Protein AF-A0A3S0JNU8-F1 (afdb_monomer)

Mean predicted aligned error: 7.71 Å

Radius of gyration: 12.2 Å; Cα contacts (8 Å, |Δi|>4): 149; chains: 1; bounding box: 26×25×33 Å

Foldseek 3Di:
DPCPDQKDWPAWAFDADPVRQ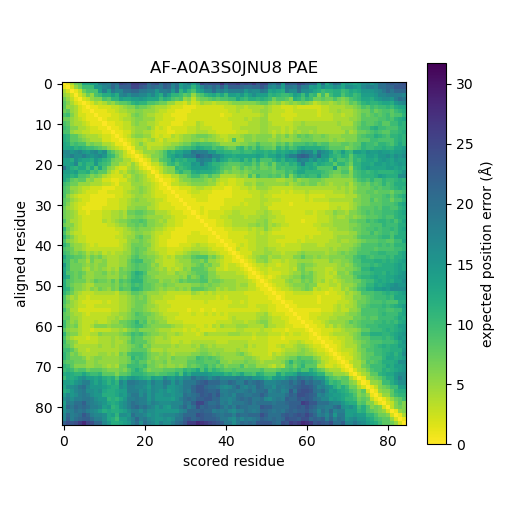GPGTAWTWIAGPVPRDIDIDGPVRWDDDVQWTKDADPVPGDIDIDGSVVCVPDPVNCVVHPPDD

Organism: Stenotrophomonas maltophilia (NCBI:txid40324)

Solvent-accessible surface area (backbone atoms only — not comparable to full-atom values): 5225 Å² total; per-residue (Å²): 124,78,84,63,76,62,39,45,79,79,44,62,33,56,42,63,39,102,83,73,48,70,68,42,65,49,35,37,31,33,30,32,70,87,79,64,52,74,44,79,38,37,51,91,72,42,49,74,50,96,72,27,40,37,47,71,35,93,89,78,70,51,67,47,81,39,53,46,69,67,69,65,72,37,74,71,55,58,73,81,28,71,69,77,130

Nearest PDB structures (foldseek):
  5odo-assembly1_A  TM=3.861E-01  e=2.245E+00  Rhodococcus erythropolis DN1
  6xu7-assembly1_AX  TM=5.537E-01  e=5.593E+00  Drosophila melanogaster
  8rxh-assembly1_SP  TM=4.897E-01  e=4.713E+00  Leishmania major strain Friedlin
  8voj-assembly1_B  TM=3.166E-01  e=6.637E+00  Homo sapiens
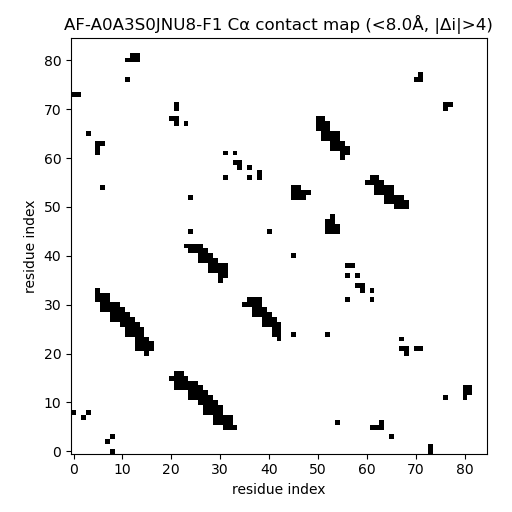
Structure (mmCIF, N/CA/C/O backbone):
data_AF-A0A3S0JNU8-F1
#
_entry.id   AF-A0A3S0JNU8-F1
#
loop_
_atom_site.group_PDB
_atom_site.id
_atom_site.type_symbol
_atom_site.label_atom_id
_atom_site.label_alt_id
_atom_site.label_comp_id
_atom_site.label_asym_id
_atom_site.label_entity_id
_atom_site.label_seq_id
_atom_site.pdbx_PDB_ins_code
_atom_site.Cartn_x
_atom_site.Cartn_y
_atom_site.Cartn_z
_atom_site.occupancy
_atom_site.B_iso_or_equiv
_atom_site.auth_seq_id
_atom_site.auth_comp_id
_atom_site.auth_asym_id
_atom_site.auth_atom_id
_atom_site.pdbx_PDB_model_num
ATOM 1 N N . MET A 1 1 ? 9.899 -8.880 6.310 1.00 54.22 1 MET A N 1
ATOM 2 C CA . MET A 1 1 ? 9.433 -7.483 6.175 1.00 54.22 1 MET A CA 1
ATOM 3 C C . MET A 1 1 ? 10.043 -6.578 7.229 1.00 54.22 1 MET A C 1
ATOM 5 O O . MET A 1 1 ? 9.725 -6.750 8.406 1.00 54.22 1 MET A O 1
ATOM 9 N N . PRO A 1 2 ? 10.896 -5.615 6.836 1.00 51.25 2 PRO A N 1
ATOM 10 C CA . PRO A 1 2 ? 11.352 -4.586 7.751 1.00 51.25 2 PRO A CA 1
ATOM 11 C C . PRO A 1 2 ? 10.137 -3.774 8.195 1.00 51.25 2 PRO A C 1
ATOM 13 O O . PRO A 1 2 ? 9.204 -3.542 7.426 1.00 51.25 2 PRO A O 1
ATOM 16 N N . ASP A 1 3 ? 10.138 -3.393 9.462 1.00 55.66 3 ASP A N 1
ATOM 17 C CA . ASP A 1 3 ? 9.128 -2.554 10.084 1.00 55.66 3 ASP A CA 1
ATOM 18 C C . ASP A 1 3 ? 8.943 -1.277 9.240 1.00 55.66 3 ASP A C 1
ATOM 20 O O . ASP A 1 3 ? 9.767 -0.365 9.271 1.00 55.66 3 ASP A O 1
ATOM 24 N N . THR A 1 4 ? 7.883 -1.210 8.426 1.00 64.56 4 THR A N 1
ATOM 25 C CA . THR A 1 4 ? 7.561 -0.027 7.614 1.00 64.56 4 THR A CA 1
ATOM 26 C C . THR A 1 4 ? 6.950 1.079 8.476 1.00 64.56 4 THR A C 1
ATOM 28 O O . THR A 1 4 ? 6.124 1.839 7.991 1.00 64.56 4 THR A O 1
ATOM 31 N N . GLY A 1 5 ? 7.301 1.187 9.760 1.00 80.69 5 GLY A N 1
ATOM 32 C CA . GLY A 1 5 ? 6.779 2.203 10.668 1.00 80.69 5 GLY A CA 1
ATOM 33 C C . GLY A 1 5 ? 5.308 1.981 11.020 1.00 80.69 5 GLY A C 1
ATOM 34 O O . GLY A 1 5 ? 4.972 1.049 11.746 1.00 80.69 5 GLY A O 1
ATOM 35 N N . LEU A 1 6 ? 4.422 2.861 10.545 1.00 84.50 6 LEU A N 1
ATOM 36 C CA . LEU A 1 6 ? 3.000 2.937 10.921 1.00 84.50 6 LEU A CA 1
ATOM 37 C C . LEU A 1 6 ? 2.111 1.873 10.270 1.00 84.50 6 LEU A C 1
ATOM 39 O O . LEU A 1 6 ? 0.983 1.646 10.721 1.00 84.50 6 LEU A O 1
ATOM 43 N N . PHE A 1 7 ? 2.605 1.223 9.224 1.00 86.31 7 PHE A N 1
ATOM 44 C CA . PHE A 1 7 ? 1.862 0.237 8.452 1.00 86.31 7 PHE A CA 1
ATOM 45 C C . PHE A 1 7 ? 2.612 -1.081 8.412 1.00 86.31 7 PHE A C 1
ATOM 47 O O . PHE A 1 7 ? 3.838 -1.097 8.394 1.00 86.31 7 PHE A O 1
ATOM 54 N N . TYR A 1 8 ? 1.866 -2.177 8.380 1.00 85.75 8 TYR A N 1
ATOM 55 C CA . TYR A 1 8 ? 2.370 -3.508 8.085 1.00 85.75 8 TYR A CA 1
ATOM 56 C C . TYR A 1 8 ? 1.822 -3.938 6.728 1.00 85.75 8 TYR A C 1
ATOM 58 O O . TYR A 1 8 ? 0.609 -3.911 6.525 1.00 85.75 8 TYR A O 1
ATOM 66 N N . VAL A 1 9 ? 2.685 -4.293 5.781 1.00 85.38 9 VAL A N 1
ATOM 67 C CA . VAL A 1 9 ? 2.235 -4.731 4.454 1.00 85.38 9 VAL A CA 1
ATOM 68 C C . VAL A 1 9 ? 1.888 -6.216 4.522 1.00 85.38 9 VAL A C 1
ATOM 70 O O . VAL A 1 9 ? 2.691 -7.036 4.946 1.00 85.38 9 VAL A O 1
ATOM 73 N N . LEU A 1 10 ? 0.666 -6.551 4.126 1.00 84.75 10 LEU A N 1
ATOM 74 C CA . LEU A 1 10 ? 0.139 -7.916 4.111 1.00 84.75 10 LEU A CA 1
ATOM 75 C C . LEU A 1 10 ? 0.253 -8.555 2.724 1.00 84.75 10 LEU A C 1
ATOM 77 O O . LEU A 1 10 ? 0.455 -9.759 2.611 1.00 84.75 10 LEU A O 1
ATOM 81 N N . ALA A 1 11 ? 0.101 -7.755 1.670 1.00 83.75 11 ALA A N 1
ATOM 82 C CA . ALA A 1 11 ? 0.267 -8.182 0.286 1.00 83.75 11 ALA A CA 1
ATOM 83 C C . ALA A 1 11 ? 0.699 -6.988 -0.564 1.00 83.75 11 ALA A C 1
ATOM 85 O O . ALA A 1 11 ? 0.301 -5.857 -0.287 1.00 83.75 11 ALA A O 1
ATOM 86 N N . LEU A 1 12 ? 1.489 -7.226 -1.606 1.00 82.50 12 LEU A N 1
ATOM 87 C CA . LEU A 1 12 ? 2.028 -6.162 -2.443 1.00 82.50 12 LEU A CA 1
ATOM 88 C C . LEU A 1 12 ? 2.205 -6.660 -3.868 1.00 82.50 12 LEU A C 1
ATOM 90 O O . LEU A 1 12 ? 2.836 -7.678 -4.075 1.00 82.50 12 LEU A O 1
ATOM 94 N N . ARG A 1 13 ? 1.711 -5.925 -4.857 1.00 82.38 13 ARG A N 1
ATOM 95 C CA . ARG A 1 13 ? 2.023 -6.129 -6.269 1.00 82.38 13 ARG A CA 1
ATOM 96 C C . ARG A 1 13 ? 2.684 -4.879 -6.812 1.00 82.38 13 ARG A C 1
ATOM 98 O O . ARG A 1 13 ? 2.207 -3.760 -6.606 1.00 82.38 13 ARG A O 1
ATOM 105 N N . LEU A 1 14 ? 3.782 -5.098 -7.515 1.00 79.56 14 LEU A N 1
ATOM 106 C CA . LEU A 1 14 ? 4.620 -4.062 -8.093 1.00 79.56 14 LEU A CA 1
ATOM 107 C C . LEU A 1 14 ? 4.758 -4.341 -9.581 1.00 79.56 14 LEU A C 1
ATOM 109 O O . LEU A 1 14 ? 4.831 -5.498 -9.992 1.00 79.56 14 LEU A O 1
ATOM 113 N N . ARG A 1 15 ? 4.841 -3.282 -10.376 1.00 78.56 15 ARG A N 1
ATOM 114 C CA . ARG A 1 15 ? 5.386 -3.353 -11.725 1.00 78.56 15 ARG A CA 1
ATOM 115 C C . ARG A 1 15 ? 6.861 -2.984 -11.648 1.00 78.56 15 ARG A C 1
ATOM 117 O O . ARG A 1 15 ? 7.209 -1.945 -11.084 1.00 78.56 15 ARG A O 1
ATOM 124 N N . GLN A 1 16 ? 7.714 -3.856 -12.171 1.00 73.94 16 GLN A N 1
ATOM 125 C CA . GLN A 1 16 ? 9.140 -3.582 -12.316 1.00 73.94 16 GLN A CA 1
ATOM 126 C C . GLN A 1 16 ? 9.410 -3.027 -13.712 1.00 73.94 16 GLN A C 1
ATOM 128 O O . GLN A 1 16 ? 8.870 -3.536 -14.693 1.00 73.94 16 GLN A O 1
ATOM 133 N N . GLY A 1 17 ? 10.252 -2.000 -13.786 1.00 69.81 17 GLY A N 1
ATOM 134 C CA . GLY A 1 17 ? 10.740 -1.464 -15.051 1.00 69.81 17 GLY A CA 1
ATOM 135 C C . GLY A 1 17 ? 11.831 -2.353 -15.656 1.00 69.81 17 GLY A C 1
ATOM 136 O O . GLY A 1 17 ? 12.306 -3.304 -15.033 1.00 69.81 17 GLY A O 1
ATOM 137 N N . GLN A 1 18 ? 12.290 -2.008 -16.863 1.00 64.56 18 GLN A N 1
ATOM 138 C CA . GLN A 1 18 ? 13.301 -2.784 -17.604 1.00 64.56 18 GLN A CA 1
ATOM 139 C C . GLN A 1 18 ? 14.660 -2.947 -16.882 1.00 64.56 18 GLN A C 1
ATOM 141 O O . GLN A 1 18 ? 15.453 -3.788 -17.294 1.00 64.56 18 GLN A O 1
ATOM 146 N N . GLY A 1 19 ? 14.923 -2.195 -15.806 1.00 64.19 19 GLY A N 1
ATOM 147 C CA . GLY A 1 19 ? 16.143 -2.281 -14.989 1.00 64.19 19 GLY A CA 1
ATOM 148 C C . GLY A 1 19 ? 16.008 -3.046 -13.665 1.00 64.19 19 GLY A C 1
ATOM 149 O O . GLY A 1 19 ? 16.973 -3.115 -12.913 1.00 64.19 19 GLY A O 1
ATOM 150 N N . GLY A 1 20 ? 14.832 -3.601 -13.347 1.00 63.44 20 GLY A N 1
ATOM 151 C CA . GLY A 1 20 ? 14.566 -4.228 -12.042 1.00 63.44 20 GLY A CA 1
ATOM 152 C C . GLY A 1 20 ? 14.165 -3.243 -10.934 1.00 63.44 20 GLY A C 1
ATOM 153 O O . GLY A 1 20 ? 13.756 -3.672 -9.853 1.00 63.44 20 GLY A O 1
ATOM 154 N N . ASP A 1 21 ? 14.201 -1.939 -11.216 1.00 66.88 21 ASP A N 1
ATOM 155 C CA . ASP A 1 21 ? 13.610 -0.904 -10.372 1.00 66.88 21 ASP A CA 1
ATOM 156 C C . ASP A 1 21 ? 12.086 -1.042 -10.297 1.00 66.88 21 ASP A C 1
ATOM 158 O O . ASP A 1 21 ? 11.424 -1.470 -11.247 1.00 66.88 21 ASP A O 1
ATOM 162 N N . VAL A 1 22 ? 11.506 -0.634 -9.167 1.00 68.00 22 VAL A N 1
ATOM 163 C CA . VAL A 1 22 ? 10.049 -0.521 -9.027 1.00 68.00 22 VAL A CA 1
ATOM 164 C C . VAL A 1 22 ? 9.578 0.675 -9.842 1.00 68.00 22 VAL A C 1
ATOM 166 O O . VAL A 1 22 ? 9.785 1.822 -9.446 1.00 68.00 22 VAL A O 1
ATOM 169 N N . GLU A 1 23 ? 8.901 0.396 -10.950 1.00 72.06 23 GLU A N 1
ATOM 170 C CA . GLU A 1 23 ? 8.226 1.409 -11.756 1.00 72.06 23 GLU A CA 1
ATOM 171 C C . GLU A 1 23 ? 7.030 1.964 -10.978 1.00 72.06 23 GLU A C 1
ATOM 173 O O . GLU A 1 23 ? 6.896 3.176 -10.804 1.00 72.06 23 GLU A O 1
ATOM 178 N N . CYS A 1 24 ? 6.187 1.077 -10.436 1.00 71.25 24 CYS A N 1
ATOM 179 C CA . CYS A 1 24 ? 5.055 1.487 -9.615 1.00 71.25 24 CYS A CA 1
ATOM 180 C C . CYS A 1 24 ? 4.464 0.363 -8.749 1.00 71.25 24 CYS A C 1
ATOM 182 O O . CYS A 1 24 ? 4.549 -0.821 -9.071 1.00 71.25 24 CYS A O 1
ATOM 184 N N . VAL A 1 25 ? 3.803 0.740 -7.649 1.00 78.81 25 VAL A N 1
ATOM 185 C CA . VAL A 1 25 ? 2.930 -0.161 -6.879 1.00 78.81 25 VAL A CA 1
ATOM 186 C C . VAL A 1 25 ? 1.565 -0.219 -7.570 1.00 78.81 25 VAL A C 1
ATOM 188 O O . VAL A 1 25 ? 0.924 0.820 -7.763 1.00 78.81 25 VAL A O 1
ATOM 191 N N . THR A 1 26 ? 1.119 -1.422 -7.938 1.00 82.44 26 THR A N 1
ATOM 192 C CA . THR A 1 26 ? -0.173 -1.652 -8.613 1.00 82.44 26 THR A CA 1
ATOM 193 C C . THR A 1 26 ? -1.269 -2.073 -7.642 1.00 82.44 26 THR A C 1
ATOM 195 O O . THR A 1 26 ? -2.437 -1.727 -7.829 1.00 82.44 26 THR A O 1
ATOM 198 N N . HIS A 1 27 ? -0.899 -2.794 -6.586 1.00 85.81 27 HIS A N 1
ATOM 199 C CA . HIS A 1 27 ? -1.818 -3.238 -5.547 1.00 85.81 27 HIS A CA 1
ATOM 200 C C . HIS A 1 27 ? -1.079 -3.372 -4.221 1.00 85.81 27 HIS A C 1
ATOM 202 O O . HIS A 1 27 ? 0.024 -3.905 -4.185 1.00 85.81 27 HIS A O 1
ATOM 208 N N . ILE A 1 28 ? -1.682 -2.947 -3.120 1.00 87.00 28 ILE A N 1
ATOM 209 C CA . ILE A 1 28 ? -1.129 -3.178 -1.791 1.00 87.00 28 ILE A CA 1
ATOM 210 C C . ILE A 1 28 ? -2.247 -3.387 -0.777 1.00 87.00 28 ILE A C 1
ATOM 212 O O . ILE A 1 28 ? -3.240 -2.662 -0.756 1.00 87.00 28 ILE A O 1
ATOM 216 N N . THR A 1 29 ? -2.054 -4.371 0.089 1.00 89.38 29 THR A N 1
ATOM 217 C CA . THR A 1 29 ? -2.870 -4.591 1.276 1.00 89.38 29 THR A CA 1
ATOM 218 C C . THR A 1 29 ? -2.015 -4.255 2.479 1.00 89.38 29 THR A C 1
ATOM 220 O O . THR A 1 29 ? -0.954 -4.848 2.671 1.00 89.38 29 THR A O 1
ATOM 223 N N . ILE A 1 30 ? -2.470 -3.312 3.294 1.00 89.06 30 ILE A N 1
ATOM 224 C CA . ILE A 1 30 ? -1.752 -2.838 4.476 1.00 89.06 30 ILE A CA 1
ATOM 225 C C . ILE A 1 30 ? -2.640 -2.919 5.709 1.00 89.06 30 ILE A C 1
ATOM 227 O O . ILE A 1 30 ? -3.848 -2.713 5.638 1.00 89.06 30 ILE A O 1
ATOM 231 N N . GLN A 1 31 ? -2.036 -3.175 6.860 1.00 90.44 31 GLN A N 1
ATOM 232 C CA . GLN A 1 31 ? -2.662 -3.035 8.163 1.00 90.44 31 GLN A CA 1
ATOM 233 C C . GLN A 1 31 ? -2.068 -1.822 8.873 1.00 90.44 31 GLN A C 1
ATOM 235 O O . GLN A 1 31 ? -0.854 -1.722 9.050 1.00 90.44 31 GLN A O 1
ATOM 240 N N . CYS A 1 32 ? -2.921 -0.901 9.312 1.00 91.50 32 CYS A N 1
ATOM 241 C CA . CYS A 1 32 ? -2.486 0.211 10.145 1.00 91.50 32 CYS A CA 1
ATOM 242 C C . CYS A 1 32 ? -2.127 -0.301 11.543 1.00 91.50 32 CYS A C 1
ATOM 244 O O . CYS A 1 32 ? -2.957 -0.911 12.211 1.00 91.50 32 CYS A O 1
ATOM 246 N N . ARG A 1 33 ? -0.929 -0.006 12.046 1.00 89.75 33 ARG A N 1
ATOM 247 C CA . ARG A 1 33 ? -0.532 -0.428 13.401 1.00 89.75 33 ARG A CA 1
ATOM 248 C C . ARG A 1 33 ? -1.257 0.344 14.498 1.00 89.75 33 ARG A C 1
ATOM 250 O O . ARG A 1 33 ? -1.416 -0.175 15.596 1.00 89.75 33 ARG A O 1
ATOM 257 N N . LYS A 1 34 ? -1.732 1.558 14.196 1.00 90.38 34 LYS A N 1
ATOM 258 C CA . LYS A 1 34 ? -2.436 2.421 15.154 1.00 90.38 34 LYS A CA 1
ATOM 259 C C . LYS A 1 34 ? -3.847 1.920 15.473 1.00 90.38 34 LYS A C 1
ATOM 261 O O . LYS A 1 34 ? -4.208 1.839 16.638 1.00 90.38 34 LYS A O 1
ATOM 266 N N . CYS A 1 35 ? -4.648 1.602 14.454 1.00 92.56 35 CYS A N 1
ATOM 267 C CA . CYS A 1 35 ? -6.058 1.210 14.626 1.00 92.56 35 CYS A CA 1
ATOM 268 C C . CYS A 1 35 ? -6.365 -0.232 14.195 1.00 92.56 35 CYS A C 1
ATOM 270 O O . CYS A 1 35 ? -7.498 -0.681 14.328 1.00 92.56 35 CYS A O 1
ATOM 272 N N . ARG A 1 36 ? -5.373 -0.958 13.666 1.00 91.75 36 ARG A N 1
ATOM 273 C CA . ARG A 1 36 ? -5.483 -2.328 13.129 1.00 91.75 36 ARG A CA 1
ATOM 274 C C . ARG A 1 36 ? -6.417 -2.498 11.929 1.00 91.75 36 ARG A C 1
ATOM 276 O O . ARG A 1 36 ? -6.603 -3.624 11.473 1.00 91.75 36 ARG A O 1
ATOM 283 N N . ALA A 1 37 ? -6.933 -1.406 11.364 1.00 92.56 37 ALA A N 1
ATOM 284 C CA . ALA A 1 37 ? -7.713 -1.445 10.134 1.00 92.56 37 ALA A CA 1
ATOM 285 C C . ALA A 1 37 ? -6.863 -1.961 8.966 1.00 92.56 37 ALA A C 1
ATOM 287 O O . ALA A 1 37 ? -5.719 -1.532 8.777 1.00 92.56 37 ALA A O 1
ATOM 288 N N . VAL A 1 38 ? -7.444 -2.866 8.180 1.00 91.50 38 VAL A N 1
ATOM 289 C CA . VAL A 1 38 ? -6.858 -3.356 6.932 1.00 91.50 38 VAL A CA 1
ATOM 290 C C . VAL A 1 38 ? -7.386 -2.503 5.790 1.00 91.50 38 VAL A C 1
ATOM 292 O O . VAL A 1 38 ? -8.589 -2.294 5.668 1.00 91.50 38 VAL A O 1
ATOM 295 N N . THR A 1 39 ? -6.476 -1.984 4.975 1.00 90.88 39 THR A N 1
ATOM 296 C CA . THR A 1 39 ? -6.779 -1.148 3.814 1.00 90.88 39 THR A CA 1
ATOM 297 C C . THR A 1 39 ? -6.197 -1.806 2.577 1.00 90.88 39 THR A C 1
ATOM 299 O O . THR A 1 39 ? -5.041 -2.231 2.575 1.00 90.88 39 THR A O 1
ATOM 302 N N . VAL A 1 40 ? -7.012 -1.893 1.531 1.00 90.56 40 VAL A N 1
ATOM 303 C CA . VAL A 1 40 ? -6.582 -2.324 0.203 1.00 90.56 40 VAL A CA 1
ATOM 304 C C . VAL A 1 40 ? -6.524 -1.084 -0.669 1.00 90.56 40 VAL A C 1
ATOM 306 O O . VAL A 1 40 ? -7.512 -0.361 -0.780 1.00 90.56 40 VAL A O 1
ATOM 309 N N . ALA A 1 41 ? -5.369 -0.836 -1.273 1.00 87.94 41 ALA A N 1
ATOM 310 C CA . ALA A 1 41 ? -5.161 0.278 -2.177 1.00 87.94 41 ALA A CA 1
ATOM 311 C C . ALA A 1 4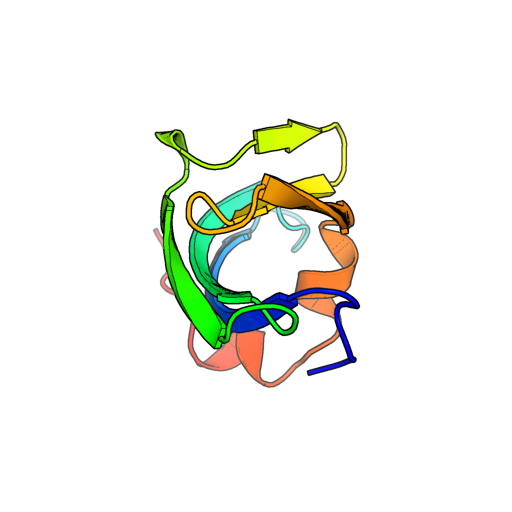1 ? -4.618 -0.228 -3.518 1.00 87.94 41 ALA A C 1
ATOM 313 O O . ALA A 1 41 ? -3.811 -1.154 -3.586 1.00 87.94 41 ALA A O 1
ATOM 314 N N . THR A 1 42 ? -5.095 0.374 -4.599 1.00 87.94 42 THR A N 1
ATOM 315 C CA . THR A 1 42 ? -4.699 0.061 -5.977 1.00 87.94 42 THR A CA 1
ATOM 316 C C . THR A 1 42 ? -3.939 1.235 -6.572 1.00 87.94 42 THR A C 1
ATOM 318 O O . THR A 1 42 ? -3.924 2.315 -5.988 1.00 87.94 42 THR A O 1
ATOM 321 N N . GLU A 1 43 ? -3.330 1.053 -7.743 1.00 82.81 43 GLU A N 1
ATOM 322 C CA . GLU A 1 43 ? -2.631 2.115 -8.480 1.00 82.81 43 GLU A CA 1
ATOM 323 C C . GLU A 1 43 ? -3.396 3.449 -8.516 1.00 82.81 43 GLU A C 1
ATOM 325 O O . GLU A 1 43 ? -2.788 4.495 -8.310 1.00 82.81 43 GLU A O 1
ATOM 330 N N . HIS A 1 44 ? -4.717 3.418 -8.705 1.00 81.56 44 HIS A N 1
ATOM 331 C CA . HIS A 1 44 ? -5.539 4.627 -8.785 1.00 81.56 44 HIS A CA 1
ATOM 332 C C . HIS A 1 44 ? -5.818 5.293 -7.432 1.00 81.56 44 HIS A C 1
ATOM 334 O O . HIS A 1 44 ? -6.108 6.484 -7.393 1.00 81.56 44 HIS A O 1
ATOM 340 N N . SER A 1 45 ? -5.762 4.539 -6.331 1.00 83.81 45 SER A N 1
ATOM 341 C CA . SER A 1 45 ? -6.049 5.037 -4.979 1.00 83.81 45 SER A CA 1
ATOM 342 C C . SER A 1 45 ? -4.789 5.238 -4.132 1.00 83.81 45 SER A C 1
ATOM 344 O O . SER A 1 45 ? -4.885 5.660 -2.983 1.00 83.81 45 SER A O 1
ATOM 346 N N . LEU A 1 46 ? -3.616 4.895 -4.667 1.00 83.81 46 LEU A N 1
ATOM 347 C CA . LEU A 1 46 ? -2.326 5.061 -4.012 1.00 83.81 46 LEU A CA 1
ATOM 348 C C . LEU A 1 46 ? -1.776 6.456 -4.284 1.00 83.81 46 LEU A C 1
ATOM 350 O O . LEU A 1 46 ? -1.559 6.840 -5.434 1.00 83.81 46 LEU A O 1
ATOM 354 N N . GLY A 1 47 ? -1.476 7.192 -3.216 1.00 82.56 47 GLY A N 1
ATOM 355 C CA . GLY A 1 47 ? -0.698 8.417 -3.345 1.00 82.56 47 GLY A CA 1
ATOM 356 C C . GLY A 1 47 ? 0.714 8.083 -3.827 1.00 82.56 47 GLY A C 1
ATOM 357 O O . GLY A 1 47 ? 1.344 7.143 -3.340 1.00 82.56 47 GLY A O 1
ATOM 358 N N . ARG A 1 48 ? 1.228 8.845 -4.792 1.00 82.19 48 ARG A N 1
ATOM 359 C CA . ARG A 1 48 ? 2.578 8.665 -5.340 1.00 82.19 48 ARG A CA 1
ATOM 360 C C . ARG A 1 48 ? 3.390 9.933 -5.159 1.00 82.19 48 ARG A C 1
ATOM 362 O O . ARG A 1 48 ? 2.881 11.036 -5.336 1.00 82.19 48 ARG A O 1
ATOM 369 N N . VAL A 1 49 ? 4.663 9.753 -4.839 1.00 79.38 49 VAL A N 1
ATOM 370 C CA . VAL A 1 49 ? 5.679 10.809 -4.837 1.00 79.38 49 VAL A CA 1
ATOM 371 C C . VAL A 1 49 ? 6.883 10.321 -5.644 1.00 79.38 49 VAL A C 1
ATOM 373 O O . VAL A 1 49 ? 7.063 9.111 -5.787 1.00 79.38 49 VAL A O 1
ATOM 376 N N . PRO A 1 50 ? 7.725 11.206 -6.199 1.00 76.12 50 PRO A N 1
ATOM 377 C CA . PRO A 1 50 ? 8.921 10.773 -6.917 1.00 76.12 50 PRO A CA 1
ATOM 378 C C . PRO A 1 50 ? 9.780 9.826 -6.057 1.00 76.12 50 PRO A C 1
ATOM 380 O O . PRO A 1 50 ? 10.222 10.196 -4.972 1.00 76.12 50 PRO A O 1
ATOM 383 N N . GLY A 1 51 ? 9.970 8.584 -6.519 1.00 74.62 51 GLY A N 1
ATOM 384 C CA . GLY A 1 51 ? 10.741 7.555 -5.805 1.00 74.62 51 GLY A CA 1
ATOM 385 C C . GLY A 1 51 ? 10.052 6.926 -4.583 1.00 74.62 51 GLY A C 1
ATOM 386 O O . GLY A 1 51 ? 10.705 6.189 -3.836 1.00 74.62 51 GLY A O 1
ATOM 387 N N . GLY A 1 52 ? 8.758 7.180 -4.359 1.00 81.81 52 GLY A N 1
ATOM 388 C CA . GLY A 1 52 ? 8.033 6.668 -3.199 1.00 81.81 52 GLY A CA 1
ATOM 389 C C . GLY A 1 52 ? 6.519 6.531 -3.370 1.00 81.81 52 GLY A C 1
ATOM 390 O O . GLY A 1 52 ? 5.899 7.026 -4.308 1.00 81.81 52 GLY A O 1
ATOM 391 N N . THR A 1 53 ? 5.913 5.852 -2.408 1.00 84.88 53 THR A N 1
ATOM 392 C CA . THR A 1 53 ? 4.484 5.560 -2.328 1.00 84.88 53 THR A CA 1
ATOM 393 C C . THR A 1 53 ? 3.948 6.052 -0.989 1.0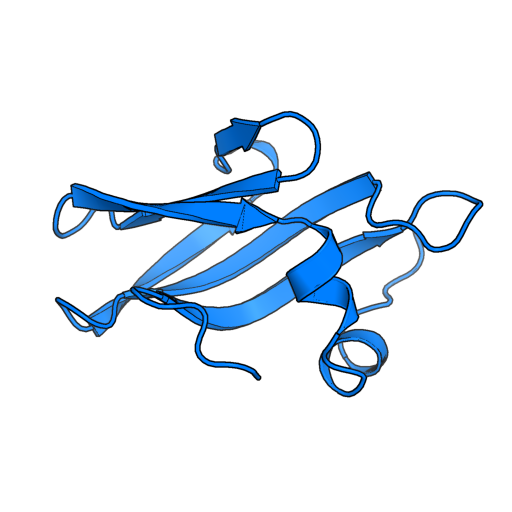0 84.88 53 THR A C 1
ATOM 395 O O . THR A 1 53 ? 4.554 5.806 0.053 1.00 84.88 53 THR A O 1
ATOM 398 N N . ILE A 1 54 ? 2.815 6.748 -1.003 1.00 87.69 54 ILE A N 1
ATOM 399 C CA . ILE A 1 54 ? 2.108 7.186 0.200 1.00 87.69 54 ILE A CA 1
ATOM 400 C C . ILE A 1 54 ? 1.065 6.130 0.557 1.00 87.69 54 ILE A C 1
ATOM 402 O O . ILE A 1 54 ? 0.186 5.805 -0.242 1.00 87.69 54 ILE A O 1
ATOM 406 N N . LEU A 1 55 ? 1.162 5.620 1.778 1.00 88.31 55 LEU A N 1
ATOM 407 C CA . LEU A 1 55 ? 0.158 4.776 2.403 1.00 88.31 55 LEU A CA 1
ATOM 408 C C . LEU A 1 55 ? -0.758 5.631 3.266 1.00 88.31 55 LEU A C 1
ATOM 410 O O . LEU A 1 55 ? -0.265 6.469 4.019 1.00 88.31 55 LEU A O 1
ATOM 414 N N . ASP A 1 56 ? -2.061 5.382 3.196 1.00 90.94 56 ASP A N 1
ATOM 415 C CA . ASP A 1 56 ? -3.069 6.072 3.997 1.00 90.94 56 ASP A CA 1
ATOM 416 C C . ASP A 1 56 ? -3.987 5.065 4.699 1.00 90.94 56 ASP A C 1
ATOM 418 O O . ASP A 1 56 ? -4.308 4.002 4.158 1.00 90.94 56 ASP A O 1
ATOM 422 N N . CYS A 1 57 ? -4.384 5.391 5.927 1.00 91.81 57 CYS A N 1
ATOM 423 C CA . CYS A 1 57 ? -5.418 4.684 6.658 1.00 91.81 57 CYS A CA 1
ATOM 424 C C . CYS A 1 57 ? -6.688 5.544 6.723 1.00 91.81 57 CYS A C 1
ATOM 426 O O . CYS A 1 57 ? -6.783 6.407 7.606 1.00 91.81 57 CYS A O 1
ATOM 428 N N . PRO A 1 58 ? -7.728 5.233 5.929 1.00 88.38 58 PRO A N 1
ATOM 429 C CA . PRO A 1 58 ? -8.963 6.014 5.927 1.00 88.38 58 PRO A CA 1
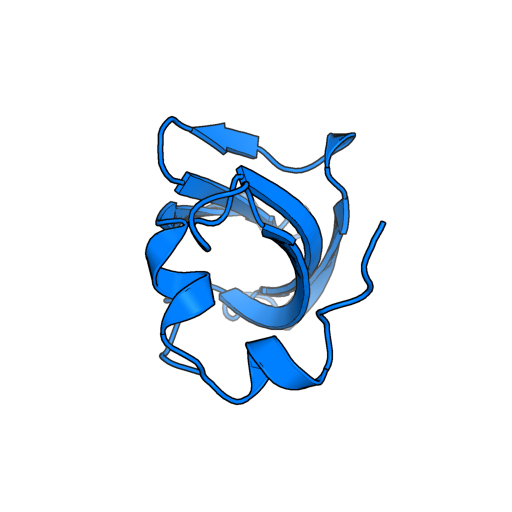ATOM 430 C C . PRO A 1 58 ? -9.729 5.922 7.257 1.00 88.38 58 PRO A C 1
ATOM 432 O O . PRO A 1 58 ? -10.572 6.763 7.549 1.00 88.38 58 PRO A O 1
ATOM 435 N N . ALA A 1 59 ? -9.435 4.917 8.090 1.00 90.69 59 ALA A N 1
ATOM 436 C CA . ALA A 1 59 ? -10.102 4.722 9.375 1.00 90.69 59 ALA A CA 1
ATOM 437 C C . ALA A 1 59 ? -9.587 5.650 10.490 1.00 90.69 59 ALA A C 1
ATOM 439 O O . ALA A 1 59 ? -10.328 5.946 11.422 1.00 90.69 59 ALA A O 1
ATOM 440 N N . CYS A 1 60 ? -8.317 6.071 10.451 1.00 90.94 60 CYS A N 1
ATOM 441 C CA . CYS A 1 60 ? -7.715 6.866 11.534 1.00 90.94 60 CYS A CA 1
ATOM 442 C C . CYS A 1 60 ? -6.890 8.073 11.063 1.00 90.94 60 CYS A C 1
ATOM 444 O O . CYS A 1 60 ? -6.341 8.789 11.903 1.00 90.94 60 CYS A O 1
ATOM 446 N N . GLY A 1 61 ? -6.777 8.282 9.747 1.00 90.12 61 GLY A N 1
ATOM 447 C CA . GLY A 1 61 ? -6.050 9.391 9.126 1.00 90.12 61 GLY A CA 1
ATOM 448 C C . GLY A 1 61 ? -4.525 9.285 9.207 1.00 90.12 61 GLY A C 1
ATOM 449 O O . GLY A 1 61 ? -3.822 10.238 8.873 1.00 90.12 61 GLY A O 1
ATOM 450 N N . SER A 1 62 ? -3.984 8.158 9.684 1.00 90.31 62 SER A N 1
ATOM 451 C CA . SER A 1 62 ? -2.542 7.918 9.617 1.00 90.31 62 SER A CA 1
ATOM 452 C C . SER A 1 62 ? -2.110 7.806 8.162 1.00 90.31 62 SER A C 1
ATOM 454 O O . SER A 1 62 ? -2.727 7.065 7.408 1.00 90.31 62 SER A O 1
ATOM 456 N N . HIS A 1 63 ? -1.019 8.474 7.803 1.00 90.31 63 HIS A N 1
ATOM 457 C CA . HIS A 1 63 ? -0.403 8.369 6.487 1.00 90.31 63 HIS A CA 1
ATOM 458 C C . HIS A 1 63 ? 1.115 8.289 6.614 1.00 90.31 63 HIS A C 1
ATOM 460 O O . HIS A 1 63 ? 1.700 8.795 7.573 1.00 90.31 63 HIS A O 1
ATOM 466 N N . GLN A 1 64 ? 1.761 7.629 5.657 1.00 88.38 64 GLN A N 1
ATOM 467 C CA . GLN A 1 64 ? 3.210 7.503 5.633 1.00 88.38 64 GLN A CA 1
ATOM 468 C C . GLN A 1 64 ? 3.733 7.414 4.204 1.00 88.38 64 GLN A C 1
ATOM 470 O O . GLN A 1 64 ? 3.252 6.609 3.411 1.00 88.38 64 GLN A O 1
ATOM 475 N N . ALA A 1 65 ? 4.767 8.194 3.898 1.00 86.44 65 ALA A N 1
ATOM 476 C CA . ALA A 1 65 ? 5.544 8.021 2.680 1.00 86.44 65 ALA A CA 1
ATOM 477 C C . ALA A 1 65 ? 6.582 6.902 2.866 1.00 86.44 65 ALA A C 1
ATOM 479 O O . ALA A 1 65 ? 7.328 6.879 3.845 1.00 86.44 65 ALA A O 1
ATOM 480 N N . LEU A 1 66 ? 6.634 5.975 1.915 1.00 83.44 66 LEU A N 1
ATOM 481 C CA . LEU A 1 66 ? 7.612 4.896 1.834 1.00 83.44 66 LEU A CA 1
ATOM 482 C C . LEU A 1 66 ? 8.399 5.015 0.535 1.00 83.44 66 LEU A C 1
ATOM 484 O O . LEU A 1 66 ? 7.817 5.206 -0.525 1.00 83.44 66 LEU A O 1
ATOM 488 N N . SER A 1 67 ? 9.721 4.865 0.600 1.00 80.62 67 SER A N 1
ATOM 489 C CA . SER A 1 67 ? 10.538 4.790 -0.614 1.00 80.62 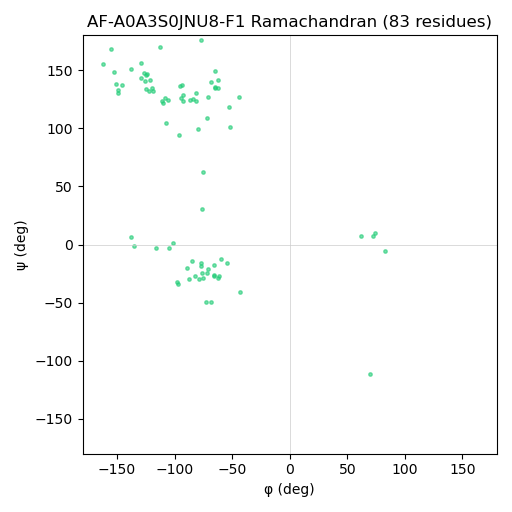67 SER A CA 1
ATOM 490 C C . SER A 1 67 ? 10.257 3.492 -1.367 1.00 80.62 67 SER A C 1
ATOM 492 O O . SER A 1 67 ? 10.173 2.426 -0.756 1.00 80.62 67 SER A O 1
ATOM 494 N N . ASN A 1 68 ? 10.193 3.563 -2.696 1.00 74.06 68 ASN A N 1
ATOM 495 C CA . ASN A 1 68 ? 9.964 2.389 -3.532 1.00 74.06 68 ASN A CA 1
ATOM 496 C C . ASN A 1 68 ? 11.086 1.343 -3.395 1.00 74.06 68 ASN A C 1
ATOM 498 O O . ASN A 1 68 ? 10.822 0.145 -3.473 1.00 74.06 68 ASN A O 1
ATOM 502 N N . ALA A 1 69 ? 12.314 1.778 -3.090 1.00 73.19 69 ALA A N 1
ATOM 503 C CA . ALA A 1 69 ? 13.448 0.890 -2.832 1.00 73.19 69 ALA A CA 1
ATOM 504 C C . ALA A 1 69 ? 13.221 -0.028 -1.617 1.00 73.19 69 ALA A C 1
ATOM 506 O O . ALA A 1 69 ? 13.747 -1.135 -1.563 1.00 73.19 69 ALA A O 1
ATOM 507 N N . ARG A 1 70 ? 12.395 0.390 -0.647 1.00 73.56 70 ARG A N 1
ATOM 508 C CA . ARG A 1 70 ? 12.068 -0.429 0.532 1.00 73.56 70 ARG A CA 1
ATOM 509 C C . ARG A 1 70 ? 11.175 -1.620 0.203 1.00 73.56 70 ARG A C 1
ATOM 511 O O . ARG A 1 70 ? 11.181 -2.581 0.960 1.00 73.56 70 ARG A O 1
ATOM 518 N N . PHE A 1 71 ? 10.454 -1.587 -0.917 1.00 70.88 71 PHE A N 1
ATOM 519 C CA . PHE A 1 71 ? 9.684 -2.739 -1.380 1.00 70.88 71 PHE A CA 1
ATOM 520 C C . PHE A 1 71 ? 10.554 -3.820 -2.040 1.00 70.88 71 PHE A C 1
ATOM 522 O O . PHE A 1 71 ? 10.109 -4.958 -2.147 1.00 70.88 71 PHE A O 1
ATOM 529 N N . LEU A 1 72 ? 11.779 -3.482 -2.465 1.00 65.19 72 LEU A N 1
ATOM 530 C CA . LEU A 1 72 ? 12.723 -4.412 -3.1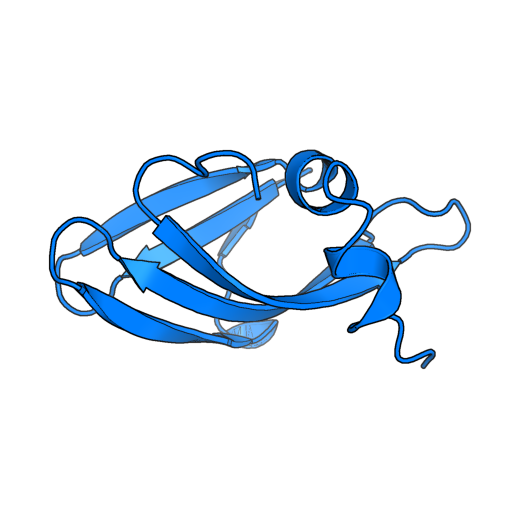02 1.00 65.19 72 LEU A CA 1
ATOM 531 C C . LEU A 1 72 ? 13.629 -5.146 -2.105 1.00 65.19 72 LEU A C 1
ATOM 533 O O . LEU A 1 72 ? 14.194 -6.181 -2.443 1.00 65.19 72 LEU A O 1
ATOM 537 N N . ASP A 1 73 ? 13.779 -4.607 -0.894 1.00 63.31 73 ASP A N 1
ATOM 538 C CA . ASP A 1 73 ? 14.703 -5.111 0.134 1.00 63.31 73 ASP A CA 1
ATOM 539 C C . ASP A 1 73 ? 14.308 -6.515 0.645 1.00 63.31 73 ASP A C 1
ATOM 541 O O . ASP A 1 73 ? 15.152 -7.306 1.060 1.00 63.31 73 ASP A O 1
ATOM 545 N N . ASP A 1 74 ? 13.019 -6.865 0.568 1.00 56.00 74 ASP A N 1
ATOM 546 C CA . ASP A 1 74 ? 12.487 -8.136 1.064 1.00 56.00 74 ASP A CA 1
ATOM 547 C C . ASP A 1 74 ? 12.400 -9.163 -0.086 1.00 56.00 74 ASP A C 1
ATOM 549 O O . ASP A 1 74 ? 11.414 -9.234 -0.823 1.00 56.00 74 ASP A O 1
ATOM 553 N N . ARG A 1 75 ? 13.446 -9.990 -0.237 1.00 50.56 75 ARG A N 1
ATOM 554 C CA . ARG A 1 75 ? 13.532 -11.095 -1.224 1.00 50.56 75 ARG A CA 1
ATOM 555 C C . ARG A 1 75 ? 12.366 -12.104 -1.170 1.00 50.56 75 ARG A C 1
ATOM 557 O O . ARG A 1 75 ? 12.183 -12.878 -2.111 1.00 50.56 75 ARG A O 1
ATOM 564 N N . GLU A 1 76 ? 11.571 -12.118 -0.101 1.00 50.22 76 GLU A N 1
ATOM 565 C CA . GLU A 1 76 ? 10.370 -12.959 0.006 1.00 50.22 76 GLU A CA 1
ATOM 566 C C . GLU A 1 76 ? 9.138 -12.343 -0.682 1.00 50.22 76 GLU A C 1
ATOM 568 O O . GLU A 1 76 ? 8.297 -13.076 -1.204 1.00 50.22 76 GLU A O 1
ATOM 573 N N . LEU A 1 77 ? 9.061 -11.010 -0.799 1.00 53.00 77 LEU A N 1
ATOM 574 C CA . LEU A 1 77 ? 7.998 -10.334 -1.554 1.00 53.00 77 LEU A CA 1
ATOM 575 C C . LEU A 1 77 ? 8.206 -10.449 -3.072 1.00 53.00 77 LEU A C 1
ATOM 577 O O . LEU A 1 77 ? 7.237 -10.496 -3.826 1.00 53.00 77 LEU A O 1
ATOM 581 N N . SER A 1 78 ? 9.447 -10.567 -3.552 1.00 46.81 78 SER A N 1
ATOM 582 C CA . SER A 1 78 ? 9.705 -10.726 -4.991 1.00 46.81 78 SER A CA 1
ATOM 583 C C . SER A 1 78 ? 9.169 -12.043 -5.568 1.00 46.81 78 SER A C 1
ATOM 585 O O . SER A 1 78 ? 8.817 -12.096 -6.744 1.00 46.81 78 SER A O 1
ATOM 587 N N . THR A 1 79 ? 9.058 -13.099 -4.756 1.00 47.06 79 THR A N 1
ATOM 588 C CA . THR A 1 79 ? 8.692 -14.447 -5.235 1.00 47.06 79 THR A CA 1
ATOM 589 C C . THR A 1 79 ? 7.176 -14.672 -5.289 1.00 47.06 79 THR A C 1
ATOM 591 O O . THR A 1 79 ? 6.695 -15.407 -6.147 1.00 47.06 79 THR A O 1
ATOM 594 N N . LEU A 1 80 ? 6.397 -14.010 -4.427 1.00 47.38 80 LEU A N 1
ATOM 595 C CA . LEU A 1 80 ? 4.933 -14.157 -4.393 1.00 47.38 80 LEU A CA 1
ATOM 596 C C . LEU A 1 80 ? 4.195 -13.245 -5.388 1.00 47.38 80 LEU A C 1
ATOM 598 O O . LEU A 1 80 ? 3.006 -13.451 -5.641 1.00 47.38 80 LEU A O 1
ATOM 602 N N . PHE A 1 81 ? 4.872 -12.242 -5.956 1.00 51.31 81 PHE A N 1
ATOM 603 C CA . PHE A 1 81 ? 4.181 -11.116 -6.593 1.00 51.31 81 PHE A CA 1
ATOM 604 C C . PHE A 1 81 ? 4.763 -10.645 -7.932 1.00 51.31 81 PHE A C 1
ATOM 606 O O . PHE A 1 81 ? 4.249 -9.686 -8.510 1.00 51.31 81 PHE A O 1
ATOM 613 N N . ALA A 1 82 ? 5.752 -11.354 -8.483 1.00 48.47 82 ALA A N 1
ATOM 614 C CA . ALA A 1 82 ? 6.213 -11.179 -9.860 1.00 48.47 82 ALA A CA 1
ATOM 615 C C 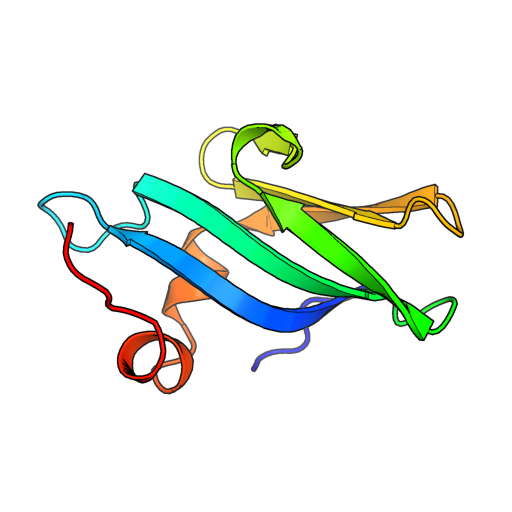. ALA A 1 82 ? 5.224 -11.808 -10.864 1.00 48.47 82 ALA A C 1
ATOM 617 O O . ALA A 1 82 ? 5.545 -12.752 -11.584 1.00 48.47 82 ALA A O 1
ATOM 618 N N . GLN A 1 83 ? 3.986 -11.311 -10.915 1.00 43.44 83 GLN A N 1
ATOM 619 C CA . GLN A 1 83 ? 3.121 -11.588 -12.060 1.00 43.44 83 GLN A CA 1
ATOM 620 C C . GLN A 1 83 ? 3.543 -10.644 -13.181 1.00 43.44 83 GLN A C 1
ATOM 622 O O . GLN A 1 83 ? 3.207 -9.461 -13.169 1.00 43.44 83 GLN A O 1
ATOM 627 N N . ARG A 1 84 ? 4.342 -11.190 -14.106 1.00 38.31 84 ARG A N 1
ATOM 628 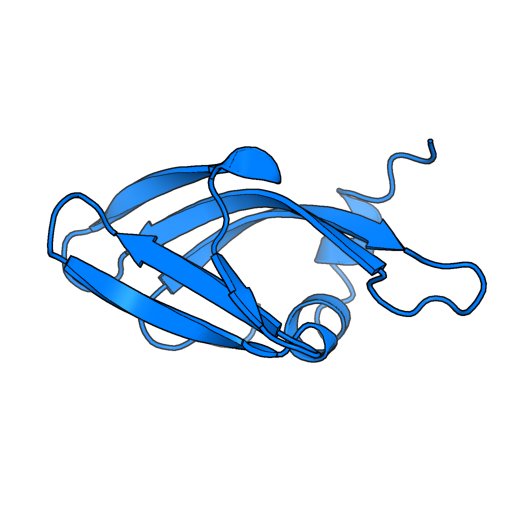C CA . ARG A 1 84 ? 4.633 -10.595 -15.413 1.00 38.31 84 ARG A CA 1
ATOM 629 C C . ARG A 1 84 ? 3.323 -10.067 -16.007 1.00 38.31 84 ARG A C 1
ATOM 631 O O . ARG A 1 84 ? 2.349 -10.817 -16.073 1.00 38.31 84 ARG A O 1
ATOM 638 N N . CYS A 1 85 ? 3.314 -8.797 -16.404 1.00 41.78 85 CYS A N 1
ATOM 639 C CA . CYS A 1 85 ? 2.462 -8.391 -17.515 1.00 41.78 85 CYS A CA 1
ATOM 640 C C . CYS A 1 85 ? 2.962 -9.089 -18.785 1.00 41.78 85 CYS A C 1
ATOM 642 O O . CYS A 1 85 ? 4.201 -9.244 -18.921 1.00 41.78 85 CYS A O 1
#

pLDDT: mean 76.24, std 14.92, range [38.31, 92.56]

Sequence (85 aa):
MPDTGLFYVLALRLRQGQGGDVECVTHITIQCRKCRAVTVATEHSLGRVPGGTILDCPACGSHQALSNARFLDDRELSTLFAQRC

Secondary structure (DSSP, 8-state):
----TTEEEEEEEEEE-TTSSEEEEEEEEEEETTT--EEEEETTTSEEETTEEEEE-TTT--EEEEEGGGGTS-TTHHHHH----